Protein 6X1N (pdb70)

InterPro domains:
  IPR001452 SH3 domain [PF00018] (363-412)
  IPR001478 PDZ domain [PF00595] (5-77)
  IPR001478 PDZ domain [PF00595] (94-178)
  IPR001478 PDZ domain [PF00595] (239-323)
  IPR001478 PDZ domain [PS50106] (2-78)
  IPR001478 PDZ domain [PS50106] (94-182)
  IPR001478 PDZ domain [PS50106] (238-313)
  IPR001478 PDZ 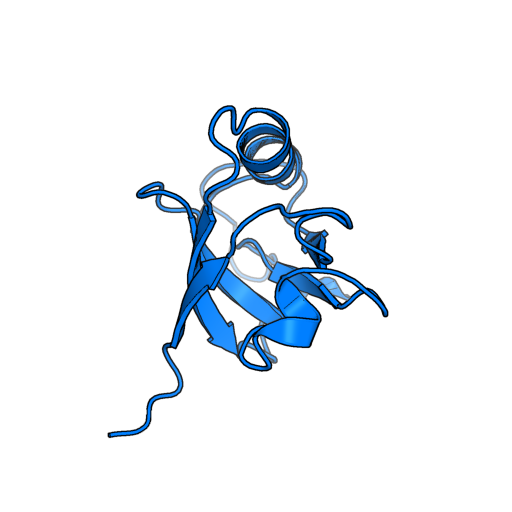domain [SM00228] (10-93)
  IPR001478 PDZ domain [SM00228] (103-182)
  IPR001478 PDZ domain [SM00228] (246-330)
  IPR008144 Guanylate kinase-like domain [PS50052] (480-654)
  IPR008145 Guanylate kinase/L-type calcium channel beta subunit [PF00625] (480-654)
  IPR008145 Guanylate kinase/L-type calcium channel beta subunit [SM00072] (479-657)
  IPR020590 Guanylate kinase, conserved site [PS00856] (512-529)
  IPR027417 P-loop containing nucleoside triphosphate hydrolase [G3DSA:3.40.50.300] (474-657)
  IPR027417 P-loop containing nucleoside triphosphate hydrolase [SSF52540] (485-664)
  IPR036028 SH3-like domain superfamily [SSF50044] (359-501)
  IPR036034 PDZ superfamily [G3DSA:2.30.42.10] (1-81)
  IPR036034 PDZ superfamily [G3DSA:2.30.42.10] (82-189)
  IPR036034 PDZ superfamily [G3DSA:2.30.42.10] (213-329)

Nearest PDB structures (foldseek):
  6x1n-assembly1_A  TM=1.010E+00  e=3.467E-21  Monosiga brevicollis
  6qji-assembly5_E  TM=8.941E-01  e=5.335E-08  Homo sapiens
  5hff-assembly1_A  TM=8.977E-01  e=2.654E-07  Rattus norvegicus
  8bpm-assembly1_A  TM=8.684E-01  e=2.357E-07  Trichoplax sp. H2
  1ihj-assembly1_A  TM=8.143E-01  e=3.791E-07  Drosophila melanogaster

Sequence (105 aa):
KMSDLRTVTLYYKGKAGFGFSLLGPAKAGPAEEGEPVGIFISRILPEGAAIESGQVFEGDQILSMNGQDLALASYRQAANLVKHITDGVMTLNLTANPGMYDDLYKQ

Organism: Monosiga brevicollis (NCBI:txid81824)

Secondary structure (DSSP, 8-state):
---SSEEEEEE-TTT---EEEE--SS-S---TTS--SEEEEEE-SSSHHHHHS---TTEEEEEETTEE-TT--HHHHHHHHHT-SSSEEEEEEEE-HHHHHHTT-

Foldseek 3Di:
DDDLKDKDKFFLPDPGAFWDKAAAADFDDDDPLAFGAMFTQGGHPDGRQVVVVPHDGQKGFCDKPPHGGRRPHRVRVVVVRVPDDRRMIITTIGHDNVSVVSVVD

Structure (mmCIF, N/CA/C/O backbone):
data_6X1N
#
_entry.id   6X1N
#
_cell.length_a   76.384
_cell.length_b   44.749
_cell.length_c   28.613
_cell.angle_alpha   90.000
_cell.angle_beta   97.950
_cell.angle_gamma   90.000
#
_symmetry.space_group_name_H-M   'C 1 2 1'
#
loop_
_entity.id
_entity.type
_entity.pdbx_description
1 polymer 'mbDLG-3 protein'
2 non-polymer GLYCEROL
3 water water
#
loop_
_atom_site.group_PDB
_atom_site.id
_atom_site.type_symbol
_atom_site.label_atom_id
_atom_site.label_alt_id
_atom_site.label_comp_id
_atom_site.label_asym_id
_atom_site.label_entity_id
_atom_site.label_seq_id
_atom_site.pdbx_PDB_ins_code
_atom_site.Cartn_x
_atom_site.Cartn_y
_atom_site.Cartn_z
_atom_site.occupancy
_atom_site.B_iso_or_equiv
_atom_site.auth_seq_id
_atom_site.auth_comp_id
_atom_site.auth_asym_id
_atom_site.auth_atom_id
_atom_site.pdbx_PDB_model_num
ATOM 1 N N . LYS A 1 1 ? 28.829 1.575 -8.239 1.00 25.97 232 LYS A N 1
ATOM 2 C CA . LYS A 1 1 ? 29.498 2.747 -8.797 1.00 31.34 232 LYS A CA 1
ATOM 3 C C . LYS A 1 1 ? 28.614 3.992 -8.751 1.00 27.47 232 LYS A C 1
ATOM 4 O O . LYS A 1 1 ? 29.124 5.108 -8.664 1.00 30.87 232 LYS A O 1
ATOM 10 N N . MET A 1 2 ? 27.291 3.819 -8.782 1.00 14.81 233 MET A N 1
ATOM 11 C CA . MET A 1 2 ? 26.403 4.948 -8.537 1.00 9.76 233 MET A CA 1
ATOM 12 C C . MET A 1 2 ? 25.389 4.600 -7.458 1.00 9.99 233 MET A C 1
ATOM 13 O O . MET A 1 2 ? 24.983 3.445 -7.309 1.00 8.72 233 MET A O 1
ATOM 18 N N . SER A 1 3 ? 25.004 5.616 -6.688 1.00 9.91 234 SER A N 1
ATOM 19 C CA . SER A 1 3 ? 24.145 5.407 -5.532 1.00 8.74 234 SER A CA 1
ATOM 20 C C . SER A 1 3 ? 23.262 6.625 -5.330 1.00 8.59 234 SER A C 1
ATOM 21 O O . SER A 1 3 ? 23.666 7.758 -5.612 1.00 10.13 234 SER A O 1
ATOM 24 N N . ASP A 1 4 ? 22.049 6.381 -4.839 1.00 8.03 235 ASP A N 1
ATOM 25 C CA . ASP A 1 4 ? 21.204 7.469 -4.364 1.00 7.93 235 ASP A CA 1
ATOM 26 C C . ASP A 1 4 ? 21.889 8.243 -3.248 1.00 8.39 235 ASP A C 1
ATOM 27 O O . ASP A 1 4 ? 21.625 9.438 -3.063 1.00 9.80 235 ASP A O 1
ATOM 32 N N . LEU A 1 5 ? 22.730 7.576 -2.468 1.00 7.88 236 LEU A N 1
ATOM 33 C CA . LEU A 1 5 ? 23.410 8.195 -1.341 1.00 8.84 236 LEU A CA 1
ATOM 34 C C . LEU A 1 5 ? 24.692 8.838 -1.849 1.00 9.81 236 LEU A C 1
ATOM 35 O O . LEU A 1 5 ? 25.575 8.142 -2.367 1.00 11.48 236 LEU A O 1
ATOM 40 N N . ARG A 1 6 ? 24.777 10.163 -1.738 1.00 9.94 237 ARG A N 1
ATOM 41 C CA . ARG A 1 6 ? 25.907 10.932 -2.241 1.00 9.86 237 ARG A CA 1
ATOM 42 C C . ARG A 1 6 ? 26.694 11.506 -1.072 1.00 10.86 237 ARG A C 1
ATOM 43 O O . ARG A 1 6 ? 26.110 12.053 -0.127 1.00 11.34 237 ARG A O 1
ATOM 51 N N . THR A 1 7 ? 28.011 11.379 -1.129 1.00 10.79 238 THR A N 1
ATOM 52 C CA . THR A 1 7 ? 28.905 11.985 -0.152 1.00 12.75 238 THR A CA 1
ATOM 53 C C . THR A 1 7 ? 29.671 13.061 -0.903 1.00 10.94 238 THR A C 1
ATOM 54 O O . THR A 1 7 ? 30.412 12.761 -1.844 1.00 13.04 238 THR A O 1
ATOM 58 N N . VAL A 1 8 ? 29.461 14.311 -0.517 1.00 9.45 239 VAL A N 1
ATOM 59 C CA . VAL A 1 8 ? 29.943 15.463 -1.265 1.00 12.05 239 VAL A CA 1
ATOM 60 C C . VAL A 1 8 ? 30.722 16.351 -0.312 1.00 11.60 239 VAL A C 1
ATOM 61 O O . VAL A 1 8 ? 30.264 16.619 0.803 1.00 12.93 239 VAL A O 1
ATOM 65 N N . THR A 1 9 ? 31.891 16.808 -0.737 1.00 10.15 240 THR A N 1
ATOM 66 C CA . THR A 1 9 ? 32.627 17.827 -0.005 1.00 10.36 240 THR A CA 1
ATOM 67 C C . THR A 1 9 ? 32.552 19.119 -0.797 1.00 10.47 240 THR A C 1
ATOM 68 O O . THR A 1 9 ? 32.927 19.154 -1.973 1.00 11.61 240 THR A O 1
ATOM 72 N N . LEU A 1 10 ? 32.034 20.162 -0.173 1.00 8.85 241 LEU A N 1
ATOM 73 C CA . LEU A 1 10 ? 31.961 21.478 -0.777 1.00 9.98 241 LEU A CA 1
ATOM 74 C C . LEU A 1 10 ? 32.957 22.395 -0.095 1.00 9.57 241 LEU A C 1
ATOM 75 O O . LEU A 1 10 ? 33.160 22.312 1.121 1.00 11.32 241 LEU A O 1
ATOM 80 N N A TYR A 1 11 ? 33.578 23.265 -0.881 0.47 10.45 242 TYR A N 1
ATOM 81 N N B TYR A 1 11 ? 33.557 23.277 -0.877 0.53 10.40 242 TYR A N 1
ATOM 82 C CA A TYR A 1 11 ? 34.463 24.303 -0.373 0.47 10.95 242 TYR A CA 1
ATOM 83 C CA B TYR A 1 11 ? 34.466 24.291 -0.375 0.53 10.95 242 TYR A CA 1
ATOM 84 C C A TYR A 1 11 ? 33.798 25.652 -0.587 0.47 11.24 242 TYR A C 1
ATOM 85 C C B TYR A 1 11 ? 33.827 25.656 -0.598 0.53 11.25 242 TYR A C 1
ATOM 86 O O A TYR A 1 11 ? 33.252 25.916 -1.663 0.47 11.99 242 TYR A O 1
ATOM 87 O O B TYR A 1 11 ? 33.317 25.933 -1.688 0.53 12.00 242 TYR A O 1
ATOM 104 N N . LYS A 1 12 ? 33.848 26.501 0.437 1.00 11.90 243 LYS A N 1
ATOM 105 C CA . LYS A 1 12 ? 33.091 27.749 0.401 1.00 13.04 243 LYS A CA 1
ATOM 106 C C . LYS A 1 12 ? 33.498 28.623 -0.779 1.00 13.95 243 LYS A C 1
ATOM 107 O O . LYS A 1 12 ? 32.647 29.248 -1.421 1.00 15.04 243 LYS A O 1
ATOM 113 N N . GLY A 1 13 ? 34.787 28.657 -1.098 1.00 13.91 244 GLY A N 1
ATOM 114 C CA . GLY A 1 13 ? 35.219 29.349 -2.285 1.00 15.71 244 GLY A CA 1
ATOM 115 C C . GLY A 1 13 ? 34.922 30.845 -2.265 1.00 14.59 244 GLY A C 1
ATOM 116 O O . GLY A 1 13 ? 34.734 31.470 -1.218 1.00 18.50 244 GLY A O 1
ATOM 117 N N . LYS A 1 14 ? 34.879 31.406 -3.477 1.00 15.80 245 LYS A N 1
ATOM 118 C CA . LYS A 1 14 ? 34.663 32.837 -3.676 1.00 19.61 245 LYS A CA 1
ATOM 119 C C . LYS A 1 14 ? 33.197 33.229 -3.573 1.00 18.04 245 LYS A C 1
ATOM 120 O O . LYS A 1 14 ? 32.894 34.352 -3.150 1.00 19.20 245 LYS A O 1
ATOM 126 N N . ALA A 1 15 ? 32.284 32.348 -3.978 1.00 16.32 246 ALA A N 1
ATOM 127 C CA . ALA A 1 15 ? 30.865 32.667 -4.042 1.00 18.84 246 ALA A CA 1
ATOM 128 C C . ALA A 1 15 ? 30.042 32.001 -2.951 1.00 13.97 246 ALA A C 1
ATOM 129 O O . ALA A 1 15 ? 28.817 32.162 -2.933 1.00 15.16 246 ALA A O 1
ATOM 131 N N . GLY A 1 16 ? 30.663 31.268 -2.043 1.00 12.26 247 GLY A N 1
ATOM 132 C CA . GLY A 1 16 ? 29.917 30.607 -0.997 1.00 11.60 247 GLY A CA 1
ATOM 133 C C . GLY A 1 16 ? 29.497 29.195 -1.359 1.00 9.75 247 GLY A C 1
ATOM 134 O O . GLY A 1 16 ? 29.709 28.694 -2.469 1.00 10.07 247 GLY A O 1
ATOM 135 N N . PHE A 1 17 ? 28.862 28.546 -0.386 1.00 9.59 248 PHE A N 1
ATOM 136 C CA . PHE A 1 17 ? 28.439 27.159 -0.549 1.00 9.56 248 PHE A CA 1
ATOM 137 C C . PHE A 1 17 ? 27.312 27.003 -1.565 1.00 9.66 248 PHE A C 1
ATOM 138 O O . PHE A 1 17 ? 27.153 25.919 -2.132 1.00 9.23 248 PHE A O 1
ATOM 146 N N . GLY A 1 18 ? 26.505 28.037 -1.778 1.00 9.49 249 GLY A N 1
ATOM 147 C CA . GLY A 1 18 ? 25.581 28.047 -2.898 1.00 10.37 249 GLY A CA 1
ATOM 148 C C . GLY A 1 18 ? 24.311 27.237 -2.751 1.00 8.66 249 GLY A C 1
ATOM 149 O O . GLY A 1 18 ? 23.790 26.734 -3.749 1.00 7.97 249 GLY A O 1
ATOM 150 N N . PHE A 1 19 ? 23.783 27.090 -1.540 1.00 8.04 250 PHE A N 1
ATOM 151 C CA . PHE A 1 19 ? 22.513 26.393 -1.394 1.00 8.50 250 PHE A CA 1
ATOM 152 C C . PHE A 1 19 ? 21.780 26.908 -0.174 1.00 7.97 250 PHE A C 1
ATOM 153 O O . PHE A 1 19 ? 22.381 27.452 0.755 1.00 10.68 250 PHE A O 1
ATOM 161 N N . SER A 1 20 ? 20.467 26.730 -0.197 1.00 7.17 251 SER A N 1
ATOM 162 C CA . SER A 1 20 ? 19.600 27.019 0.932 1.00 7.33 251 SER A CA 1
ATOM 163 C C . SER A 1 20 ? 19.121 25.708 1.531 1.00 6.52 251 SER A C 1
ATOM 164 O O . SER A 1 20 ? 18.922 24.725 0.809 1.00 7.49 251 SER A O 1
ATOM 167 N N . LEU A 1 21 ? 18.912 25.687 2.843 1.00 6.74 252 LEU A N 1
ATOM 168 C CA . LEU A 1 21 ? 18.344 24.509 3.487 1.00 7.17 252 LEU A CA 1
ATOM 169 C C . LEU A 1 21 ? 17.085 24.860 4.271 1.00 6.73 252 LEU A C 1
ATOM 170 O O . LEU A 1 21 ? 16.803 26.027 4.564 1.00 7.13 252 LEU A O 1
ATOM 175 N N . LEU A 1 22 ? 16.335 23.821 4.620 1.00 6.60 253 LEU A N 1
ATOM 176 C CA . LEU A 1 22 ? 15.149 23.967 5.445 1.00 8.12 253 LEU A CA 1
ATOM 177 C C . LEU A 1 22 ? 15.141 22.869 6.493 1.00 7.83 253 LEU A C 1
ATOM 178 O O . LEU A 1 22 ? 15.853 21.863 6.393 1.00 7.98 2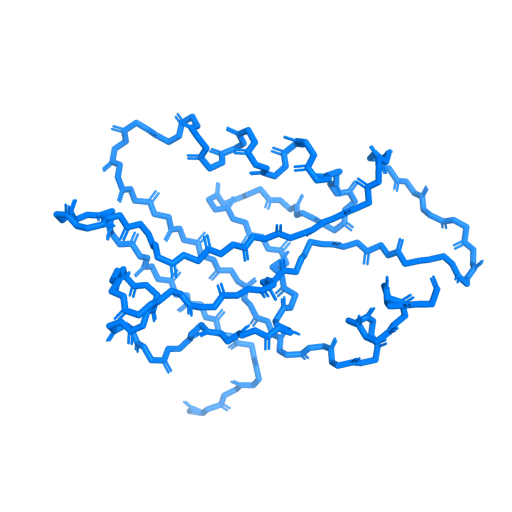53 LEU A O 1
ATOM 183 N N . GLY A 1 23 ? 14.322 23.070 7.508 1.00 7.27 254 GLY A N 1
ATOM 184 C CA . GLY A 1 23 ? 14.169 22.082 8.539 1.00 8.31 254 GLY A CA 1
ATOM 185 C C . GLY A 1 23 ? 12.987 22.431 9.410 1.00 8.82 254 GLY A C 1
ATOM 186 O O . GLY A 1 23 ? 12.283 23.414 9.170 1.00 9.08 254 GLY A O 1
ATOM 187 N N . PRO A 1 24 ? 12.741 21.625 10.438 1.00 8.97 255 PRO A N 1
ATOM 188 C CA . PRO A 1 24 ? 11.592 21.867 11.313 1.00 10.36 255 PRO A CA 1
ATOM 189 C C . PRO A 1 24 ? 11.887 22.971 12.317 1.00 8.61 255 PRO A C 1
ATOM 190 O O . PRO A 1 24 ? 13.035 23.322 12.583 1.00 8.89 255 PRO A O 1
ATOM 194 N N . ALA A 1 25 ? 10.814 23.529 12.872 1.00 10.92 256 ALA A N 1
ATOM 195 C CA . ALA A 1 25 ? 10.970 24.573 13.877 1.00 11.05 256 ALA A CA 1
ATOM 196 C C . ALA A 1 25 ? 11.716 24.065 15.108 1.00 11.81 256 ALA A C 1
ATOM 197 O O . ALA A 1 25 ? 12.567 24.774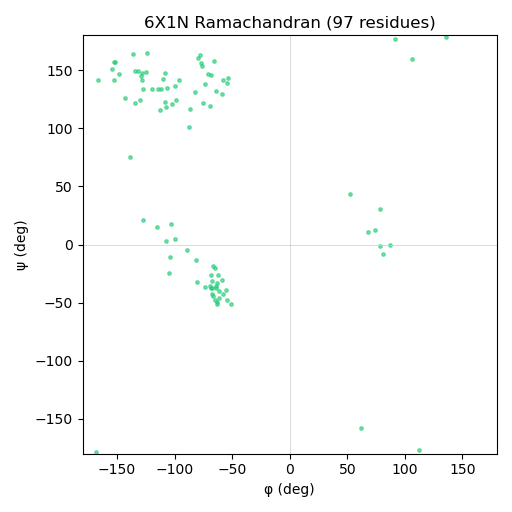 15.662 1.00 14.86 256 ALA A O 1
ATOM 199 N N . LYS A 1 26 ? 11.435 22.839 15.534 1.00 9.21 257 LYS A N 1
ATOM 200 C CA . LYS A 1 26 ? 11.913 22.306 16.805 1.00 10.34 257 LYS A CA 1
ATOM 201 C C . LYS A 1 26 ? 12.762 21.070 16.541 1.00 9.78 257 LYS A C 1
ATOM 202 O O . LYS A 1 26 ? 12.368 20.202 15.755 1.00 13.11 257 LYS A O 1
ATOM 208 N N . ALA A 1 27 ? 13.920 20.994 17.190 1.00 7.64 258 ALA A N 1
ATOM 209 C CA . ALA A 1 27 ? 14.784 19.827 17.115 1.00 7.97 258 ALA A CA 1
ATOM 210 C C . ALA A 1 27 ? 14.235 18.704 17.980 1.00 8.07 258 ALA A C 1
ATOM 211 O O . ALA A 1 27 ? 13.553 18.941 18.985 1.00 8.28 258 ALA A O 1
ATOM 213 N N . GLY A 1 28 ? 14.568 17.471 17.608 1.00 8.24 259 GLY A N 1
ATOM 214 C CA . GLY A 1 28 ? 14.227 16.324 18.414 1.00 8.14 259 GLY A CA 1
ATOM 215 C C . GLY A 1 28 ? 13.202 15.429 17.750 1.00 8.96 259 GLY A C 1
ATOM 216 O O . GLY A 1 28 ? 12.798 15.652 16.600 1.00 9.52 259 GLY A O 1
ATOM 217 N N . PRO A 1 29 ? 12.787 14.377 18.461 1.00 8.93 260 PRO A N 1
ATOM 218 C CA . PRO A 1 29 ? 11.824 13.419 17.906 1.00 9.05 260 PRO A CA 1
ATOM 219 C C . PRO A 1 29 ? 10.560 14.091 17.390 1.00 12.36 260 PRO A C 1
ATOM 220 O O . PRO A 1 29 ? 10.065 15.076 17.951 1.00 11.83 260 PRO A O 1
ATOM 224 N N . ALA A 1 30 ? 10.047 13.542 16.291 1.00 13.99 261 ALA A N 1
ATOM 225 C CA . ALA A 1 30 ? 8.866 14.050 15.612 1.00 15.14 261 ALA A CA 1
ATOM 226 C C . ALA A 1 30 ? 7.703 13.086 15.800 1.00 12.88 261 ALA A C 1
ATOM 227 O O . ALA A 1 30 ? 7.878 11.861 15.764 1.00 15.28 261 ALA A O 1
ATOM 229 N N . GLU A 1 31 ? 6.512 13.650 15.964 1.00 17.17 262 GLU A N 1
ATOM 230 C CA . GLU A 1 31 ? 5.296 12.856 15.966 1.00 17.39 262 GLU A CA 1
ATOM 231 C C . GLU A 1 31 ? 5.079 12.234 14.592 1.00 22.59 262 GLU A C 1
ATOM 232 O O . GLU A 1 31 ? 5.589 12.713 13.576 1.00 18.41 262 GLU A O 1
ATOM 238 N N . GLU A 1 32 ? 4.304 11.153 14.566 1.00 19.88 263 GLU A N 1
ATOM 239 C CA . GLU A 1 32 ? 3.929 10.549 13.298 1.00 23.30 263 GLU A CA 1
ATOM 240 C C . GLU A 1 32 ? 3.202 11.573 12.435 1.00 18.85 263 GLU A C 1
ATOM 241 O O . GLU A 1 32 ? 2.417 12.386 12.929 1.00 22.40 263 GLU A O 1
ATOM 247 N N . GLY A 1 33 ? 3.482 11.539 11.134 1.00 24.68 264 GLY A N 1
ATOM 248 C CA . GLY A 1 33 ? 2.851 12.442 10.193 1.00 25.15 264 GLY A CA 1
ATOM 249 C C . GLY A 1 33 ? 3.453 13.828 10.121 1.00 24.98 264 GLY A C 1
ATOM 250 O O . GLY A 1 33 ? 3.067 14.606 9.240 1.00 23.43 264 GLY A O 1
ATOM 251 N N . GLU A 1 34 ? 4.388 14.171 11.016 1.00 18.93 265 GLU A N 1
ATOM 252 C CA . GLU A 1 34 ? 4.993 15.495 10.957 1.00 14.95 265 GLU A CA 1
ATOM 253 C C . GLU A 1 34 ? 6.310 15.439 10.188 1.00 15.39 265 GLU A C 1
ATOM 254 O O . GLU A 1 34 ? 7.068 14.475 10.323 1.00 17.66 265 GLU A O 1
ATOM 260 N N . PRO A 1 35 ? 6.618 16.452 9.384 1.00 13.01 266 PRO A N 1
ATOM 261 C CA . PRO A 1 35 ? 7.887 16.439 8.653 1.00 12.71 266 PRO A CA 1
ATOM 262 C C . PRO A 1 35 ? 9.060 16.603 9.603 1.00 11.67 266 PRO A C 1
ATOM 263 O O . PRO A 1 35 ? 8.986 17.291 10.624 1.00 13.43 266 PRO A O 1
ATOM 267 N N . VAL A 1 36 ? 10.155 15.938 9.258 1.00 10.63 267 VAL A N 1
ATOM 268 C CA . VAL A 1 36 ? 11.350 15.943 10.087 1.00 10.87 267 VAL A CA 1
ATOM 269 C C . VAL A 1 36 ? 12.533 15.679 9.169 1.00 8.35 267 VAL A C 1
ATOM 270 O O . VAL A 1 36 ? 12.402 15.027 8.128 1.00 9.06 267 VAL A O 1
ATOM 274 N N . GLY A 1 37 ? 13.686 16.203 9.552 1.00 8.36 268 GLY A N 1
ATOM 275 C CA . GLY A 1 37 ? 14.884 16.118 8.741 1.00 9.33 268 GLY A CA 1
ATOM 276 C C . GLY A 1 37 ? 15.227 17.453 8.100 1.00 7.13 268 GLY A C 1
ATOM 277 O O . GLY A 1 37 ? 14.399 18.358 7.973 1.00 8.85 268 GLY A O 1
ATOM 278 N N . ILE A 1 38 ? 16.485 17.575 7.715 1.00 5.98 269 ILE A N 1
ATOM 279 C CA . ILE A 1 38 ? 17.011 18.775 7.072 1.00 6.53 269 ILE A CA 1
ATOM 280 C C . ILE A 1 38 ? 17.070 18.523 5.576 1.00 6.47 269 ILE A C 1
ATOM 281 O O . ILE A 1 38 ? 17.497 17.446 5.141 1.00 6.83 269 ILE A O 1
ATOM 286 N N . PHE A 1 39 ? 16.653 19.510 4.780 1.00 6.83 270 PHE A N 1
ATOM 287 C CA . PHE A 1 39 ? 16.561 19.370 3.331 1.00 6.14 270 PHE A CA 1
ATOM 288 C C . PHE A 1 39 ? 17.209 20.536 2.607 1.00 6.66 270 PHE A C 1
ATOM 289 O O . PHE A 1 39 ? 17.219 21.662 3.105 1.00 8.26 270 PHE A O 1
ATOM 297 N N . ILE A 1 40 ? 17.740 20.259 1.421 1.00 6.98 271 ILE A N 1
ATOM 298 C CA . ILE A 1 40 ? 18.167 21.318 0.514 1.00 6.91 271 ILE A CA 1
ATOM 299 C C . ILE A 1 40 ? 16.919 21.922 -0.108 1.00 7.56 271 ILE A C 1
ATOM 300 O O . ILE A 1 40 ? 16.132 21.212 -0.747 1.00 8.51 271 ILE A O 1
ATOM 305 N N . SER A 1 41 ? 16.726 23.225 0.081 1.00 7.57 272 SER A N 1
ATOM 306 C CA . SER A 1 41 ? 15.562 23.915 -0.458 1.00 9.15 272 SER A CA 1
ATOM 307 C C . SER A 1 41 ? 15.853 24.763 -1.692 1.00 8.81 272 SER A C 1
ATOM 308 O O . SER A 1 41 ? 14.901 25.224 -2.326 1.00 11.09 272 SER A O 1
ATOM 311 N N . ARG A 1 42 ? 17.118 24.983 -2.052 1.00 7.22 273 ARG A N 1
ATOM 312 C CA . ARG A 1 42 ? 17.398 25.724 -3.277 1.00 6.59 273 ARG A CA 1
ATOM 313 C C . ARG A 1 42 ? 18.865 25.551 -3.613 1.00 6.53 273 ARG A C 1
ATOM 314 O O . ARG A 1 42 ? 19.713 25.568 -2.722 1.00 7.54 273 ARG A O 1
ATOM 322 N N . ILE A 1 43 ? 19.158 25.412 -4.903 1.00 6.62 274 ILE A N 1
ATOM 323 C CA . ILE A 1 43 ? 20.526 25.483 -5.410 1.00 6.04 274 ILE A CA 1
ATOM 324 C C . ILE A 1 43 ? 20.708 26.858 -6.034 1.00 7.76 274 ILE A C 1
ATOM 325 O O . ILE A 1 43 ? 19.989 27.214 -6.976 1.00 7.59 274 ILE A O 1
ATOM 330 N N . LEU A 1 44 ? 21.671 27.618 -5.533 1.00 6.52 275 LEU A N 1
ATOM 331 C CA . LEU A 1 44 ? 21.850 28.974 -6.036 1.00 6.94 275 LEU A CA 1
ATOM 332 C C . LEU A 1 44 ? 22.560 28.958 -7.388 1.00 8.54 275 LEU A C 1
ATOM 333 O O . LEU A 1 44 ? 23.300 28.018 -7.695 1.00 8.24 275 LEU A O 1
ATOM 338 N N . PRO A 1 45 ? 22.378 30.009 -8.201 1.00 6.72 276 PRO A N 1
ATOM 339 C CA . PRO A 1 45 ? 22.974 30.004 -9.549 1.00 7.53 276 PRO A CA 1
ATOM 340 C C . PRO A 1 45 ? 24.492 30.047 -9.559 1.00 6.86 276 PRO A C 1
ATOM 341 O O . PRO A 1 45 ? 25.091 29.702 -10.577 1.00 8.70 276 PRO A O 1
ATOM 345 N N . GLU A 1 46 ? 25.131 30.450 -8.471 1.00 7.13 277 GLU A N 1
ATOM 346 C CA . GLU A 1 46 ? 26.577 30.374 -8.344 1.00 8.39 277 GLU A CA 1
ATOM 347 C C . GLU A 1 46 ? 26.890 29.799 -6.980 1.00 8.27 277 GLU A C 1
ATOM 348 O O . GLU A 1 46 ? 26.149 30.018 -6.016 1.00 8.53 277 GLU A O 1
ATOM 354 N N . GLY A 1 47 ? 28.005 29.090 -6.895 1.00 7.58 278 GLY A N 1
ATOM 355 C CA . GLY A 1 47 ? 28.439 28.582 -5.610 1.00 9.06 278 GLY A CA 1
ATOM 356 C C . GLY A 1 47 ? 28.899 27.145 -5.675 1.00 7.21 278 GLY A C 1
ATOM 357 O O . GLY A 1 47 ? 28.837 26.503 -6.727 1.00 8.53 278 GLY A O 1
ATOM 358 N N . ALA A 1 48 ? 29.345 26.616 -4.540 1.00 7.48 279 ALA A N 1
ATOM 359 C CA . ALA A 1 48 ? 29.949 25.290 -4.546 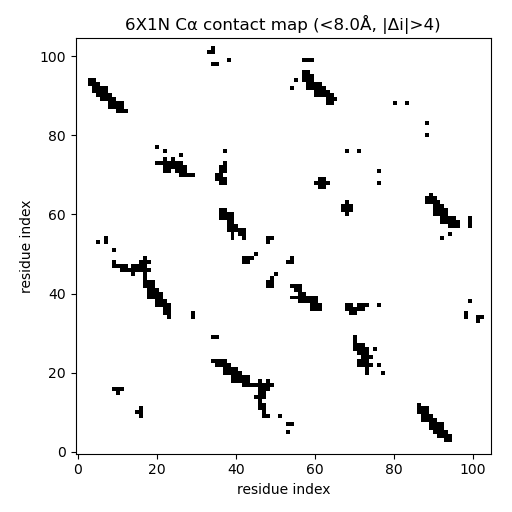1.00 8.25 279 ALA A CA 1
ATOM 360 C C . ALA A 1 48 ? 28.948 24.219 -4.955 1.00 7.85 279 ALA A C 1
ATOM 361 O O . ALA A 1 48 ? 29.301 23.273 -5.669 1.00 7.53 279 ALA A O 1
ATOM 363 N N . ALA A 1 49 ? 27.695 24.353 -4.525 1.00 6.91 280 ALA A N 1
ATOM 364 C CA . ALA A 1 49 ? 26.721 23.293 -4.768 1.00 7.59 280 ALA A CA 1
ATOM 365 C C . ALA A 1 49 ? 26.454 23.113 -6.256 1.00 7.84 280 ALA A C 1
ATOM 366 O O . ALA A 1 49 ? 26.479 21.989 -6.765 1.00 7.60 280 ALA A O 1
ATOM 368 N N . ILE A 1 50 ? 26.220 24.205 -6.986 1.00 7.97 281 ILE A N 1
ATOM 369 C CA . ILE A 1 50 ? 25.962 24.065 -8.420 1.00 8.17 281 ILE A CA 1
ATOM 370 C C . ILE A 1 50 ? 27.209 23.579 -9.146 1.00 8.62 281 ILE A C 1
ATOM 371 O O . ILE A 1 50 ? 27.122 22.767 -10.080 1.00 10.55 281 ILE A O 1
ATOM 376 N N . GLU A 1 51 ? 28.389 24.042 -8.724 1.00 8.00 282 GLU A N 1
ATOM 377 C CA . GLU A 1 51 ? 29.623 23.601 -9.365 1.00 10.67 282 GLU A CA 1
ATOM 378 C C . GLU A 1 51 ? 29.843 22.104 -9.188 1.00 8.92 282 GLU A C 1
ATOM 379 O O . GLU A 1 51 ? 30.380 21.444 -10.089 1.00 10.20 282 GLU A O 1
ATOM 385 N N . SER A 1 52 ? 29.410 21.550 -8.055 1.00 7.96 283 SER A N 1
ATOM 386 C CA . SER A 1 52 ? 29.584 20.126 -7.795 1.00 9.51 283 SER A CA 1
ATOM 387 C C . SER A 1 52 ? 28.701 19.284 -8.704 1.00 9.93 283 SER A C 1
ATOM 388 O O . SER A 1 52 ? 29.094 18.180 -9.096 1.00 9.75 283 SER A O 1
ATOM 391 N N . GLY A 1 53 ? 27.495 19.763 -9.014 1.00 7.96 284 GLY A N 1
ATOM 392 C CA . GLY A 1 53 ? 26.539 18.976 -9.768 1.00 9.43 284 GLY A CA 1
ATOM 393 C C . GLY A 1 53 ? 25.992 17.781 -9.026 1.00 8.59 284 GLY A C 1
ATOM 394 O O . GLY A 1 53 ? 25.317 16.946 -9.632 1.00 10.28 284 GLY A O 1
ATOM 395 N N . GLN A 1 54 ? 26.250 17.677 -7.725 1.00 7.88 285 GLN A N 1
ATOM 396 C CA . GLN A 1 54 ? 25.855 16.504 -6.955 1.00 9.11 285 GLN A CA 1
ATOM 397 C C . GLN A 1 54 ? 25.067 16.877 -5.709 1.00 8.65 285 GLN A C 1
ATOM 398 O O . GLN A 1 54 ? 24.985 16.082 -4.769 1.00 8.61 285 GLN A O 1
ATOM 404 N N . VAL A 1 55 ? 24.486 18.069 -5.690 1.00 8.61 286 VAL A N 1
ATOM 405 C CA . VAL A 1 55 ? 23.661 18.562 -4.596 1.00 7.84 286 VAL A CA 1
ATOM 406 C C . VAL A 1 55 ? 22.378 19.084 -5.220 1.00 6.47 286 VAL A C 1
ATOM 407 O O . VAL A 1 55 ? 22.437 19.938 -6.113 1.00 7.06 286 VAL A O 1
ATOM 411 N N . PHE A 1 56 ? 21.227 18.579 -4.777 1.00 6.10 287 PHE A N 1
ATOM 412 C CA . PHE A 1 56 ? 19.974 18.878 -5.444 1.00 7.35 287 PHE A CA 1
ATOM 413 C C . PHE A 1 56 ? 18.928 19.361 -4.454 1.00 7.68 287 PHE A C 1
ATOM 414 O O . PHE A 1 56 ? 18.824 18.857 -3.332 1.00 7.98 287 PHE A O 1
ATOM 422 N N . GLU A 1 57 ? 18.093 20.292 -4.902 1.00 7.78 288 GLU A N 1
ATOM 423 C CA . GLU A 1 57 ? 16.898 20.612 -4.141 1.00 8.19 288 GLU A CA 1
ATOM 424 C C . GLU A 1 57 ? 16.090 19.341 -3.898 1.00 7.52 288 GLU A C 1
ATOM 425 O O . GLU A 1 57 ? 15.993 18.472 -4.770 1.00 7.45 288 GLU A O 1
ATOM 431 N N . GLY A 1 58 ? 15.552 19.208 -2.690 1.00 7.91 289 GLY A N 1
ATOM 432 C CA . GLY A 1 58 ? 14.830 18.013 -2.309 1.00 8.35 289 GLY A CA 1
ATOM 433 C C . GLY A 1 58 ? 15.685 16.906 -1.742 1.00 7.26 289 GLY A C 1
ATOM 434 O O . GLY A 1 58 ? 15.143 15.852 -1.373 1.00 8.36 289 GLY A O 1
ATOM 435 N N . ASP A 1 59 ? 16.993 17.101 -1.652 1.00 6.42 290 ASP A N 1
ATOM 436 C CA . ASP A 1 59 ? 17.848 16.150 -0.952 1.00 7.64 290 ASP A CA 1
ATOM 437 C C . ASP A 1 59 ? 17.641 16.287 0.549 1.00 6.59 290 ASP A C 1
ATOM 438 O O . ASP A 1 59 ? 17.574 17.402 1.084 1.00 7.44 290 ASP A O 1
ATOM 443 N N . GLN A 1 60 ? 17.583 15.154 1.242 1.00 6.59 291 GLN A N 1
ATOM 444 C CA . GLN A 1 60 ? 17.741 15.176 2.686 1.00 5.69 291 GLN A CA 1
ATOM 445 C C . GLN A 1 60 ? 19.224 15.217 3.010 1.00 6.01 291 GLN A C 1
ATOM 446 O O . GLN A 1 60 ? 20.013 14.446 2.444 1.00 7.30 291 GLN A O 1
ATOM 452 N N . ILE A 1 61 ? 19.607 16.142 3.892 1.00 6.08 292 ILE A N 1
ATOM 453 C CA . ILE A 1 61 ? 20.962 16.186 4.425 1.00 6.78 292 ILE A CA 1
ATOM 454 C C . ILE A 1 61 ? 20.966 15.269 5.642 1.00 7.15 292 ILE A C 1
ATOM 455 O O . ILE A 1 61 ? 20.518 15.651 6.723 1.00 7.40 292 ILE A O 1
ATOM 460 N N . LEU A 1 62 ? 21.483 14.054 5.472 1.00 7.29 293 LEU A N 1
ATOM 461 C CA . LEU A 1 62 ? 21.502 13.100 6.578 1.00 7.78 293 LEU A CA 1
ATOM 462 C C . LEU A 1 62 ? 22.555 13.478 7.610 1.00 8.42 293 LEU A C 1
ATOM 463 O O . LEU A 1 62 ? 22.349 13.302 8.820 1.00 8.30 293 LEU A O 1
ATOM 468 N N . SER A 1 63 ? 23.692 14.001 7.159 1.00 8.54 294 SER A N 1
ATOM 469 C CA . SER A 1 63 ? 24.721 14.458 8.077 1.00 8.48 294 SER A CA 1
ATOM 470 C C . SER A 1 63 ? 25.516 15.563 7.406 1.00 7.58 294 SER A C 1
ATOM 471 O O . SER A 1 63 ? 25.559 15.666 6.175 1.00 8.80 294 SER A O 1
ATOM 474 N N . MET A 1 64 ? 26.142 16.393 8.235 1.00 9.12 295 MET A N 1
ATOM 475 C CA . MET A 1 64 ? 26.995 17.469 7.763 1.00 10.49 295 MET A CA 1
ATOM 476 C C . MET A 1 64 ? 28.159 17.596 8.727 1.00 10.76 295 MET A C 1
ATOM 477 O O . MET A 1 64 ? 27.951 17.732 9.935 1.00 9.93 295 MET A O 1
ATOM 482 N N . ASN A 1 65 ? 29.378 17.540 8.198 1.00 11.06 296 ASN A N 1
ATOM 483 C CA . ASN A 1 65 ? 30.581 17.703 9.012 1.00 12.91 296 ASN A CA 1
ATOM 484 C C . ASN A 1 65 ? 30.573 16.766 10.216 1.00 14.43 296 ASN A C 1
ATOM 485 O O . ASN A 1 65 ? 30.896 17.154 11.338 1.00 16.20 296 ASN A O 1
ATOM 490 N N . GLY A 1 66 ? 30.183 15.517 9.974 1.00 15.10 297 GLY A N 1
ATOM 491 C CA . GLY A 1 66 ? 30.161 14.507 11.011 1.00 17.26 297 GLY A CA 1
ATOM 492 C C . GLY A 1 66 ? 28.984 14.561 11.962 1.00 19.44 297 GLY A C 1
ATOM 493 O O . GLY A 1 66 ? 28.902 13.711 12.858 1.00 22.15 297 GLY A O 1
ATOM 494 N N . GLN A 1 67 ? 28.073 15.521 11.805 1.00 13.52 298 GLN A N 1
ATOM 495 C CA . GLN A 1 67 ? 26.934 15.684 12.703 1.00 13.26 298 GLN A CA 1
ATOM 496 C C . GLN A 1 67 ? 25.700 15.041 12.084 1.00 11.91 298 GLN A C 1
ATOM 497 O O . GLN A 1 67 ? 25.320 15.374 10.958 1.00 10.67 298 GLN A O 1
ATOM 503 N N . ASP A 1 68 ? 25.089 14.115 12.818 1.00 11.21 299 ASP A N 1
ATOM 504 C CA . ASP A 1 68 ? 23.839 13.492 12.407 1.00 9.52 299 ASP A CA 1
ATOM 505 C C . ASP A 1 68 ? 22.726 14.533 12.476 1.00 10.54 299 ASP A C 1
ATOM 506 O O . ASP A 1 68 ? 22.440 15.071 13.550 1.00 10.86 299 ASP A O 1
ATOM 511 N N . LEU A 1 69 ? 22.085 14.814 11.341 1.00 8.30 300 LEU A N 1
ATOM 512 C CA . LEU A 1 69 ? 21.036 15.824 11.278 1.00 7.36 300 LEU A CA 1
ATOM 513 C C . LEU A 1 69 ? 19.625 15.240 11.236 1.00 7.48 300 LEU A C 1
ATOM 514 O O . LEU A 1 69 ? 18.680 15.958 10.897 1.00 7.55 300 LEU A O 1
ATOM 519 N N . ALA A 1 70 ? 19.449 13.966 11.606 1.00 7.28 301 ALA A N 1
ATOM 520 C CA . ALA A 1 70 ? 18.125 13.360 11.493 1.00 7.28 301 ALA A CA 1
ATOM 521 C C . ALA A 1 70 ? 17.069 14.163 12.241 1.00 8.14 301 ALA A C 1
ATOM 522 O O . ALA A 1 70 ? 15.929 14.290 11.773 1.00 8.54 301 ALA A O 1
ATOM 524 N N . LEU A 1 71 ? 17.419 14.690 13.419 1.00 8.29 302 LEU A N 1
ATOM 525 C CA . LEU A 1 71 ? 16.463 15.362 14.290 1.00 8.51 302 LEU A CA 1
ATOM 526 C C . LEU A 1 71 ? 16.776 16.842 14.462 1.00 7.69 302 LEU A C 1
ATOM 527 O O . LEU A 1 71 ? 16.241 17.479 15.372 1.00 8.39 302 LEU A O 1
ATOM 532 N N . ALA A 1 72 ? 17.631 17.403 13.612 1.00 7.63 303 ALA A N 1
ATOM 533 C CA . ALA A 1 72 ? 18.047 18.786 13.782 1.00 6.90 303 ALA A CA 1
ATOM 534 C C . ALA A 1 72 ? 16.902 19.736 13.451 1.00 7.09 303 ALA A C 1
ATOM 535 O O . ALA A 1 72 ? 16.078 19.470 12.579 1.00 7.46 303 ALA A O 1
ATOM 537 N N . SER A 1 73 ? 16.859 20.865 14.155 1.00 6.61 304 SER A N 1
ATOM 538 C CA . SER A 1 73 ? 15.985 21.952 13.731 1.00 6.56 304 SER A CA 1
ATOM 539 C C . SER A 1 73 ? 16.617 22.710 12.562 1.00 6.60 304 SER A C 1
ATOM 540 O O . SER A 1 73 ? 17.825 22.649 12.339 1.00 6.38 304 SER A O 1
ATOM 543 N N . TYR A 1 74 ? 15.787 23.492 11.864 1.00 6.68 305 TYR A N 1
ATOM 544 C CA . TYR A 1 74 ? 16.325 24.454 10.910 1.00 7.12 305 TYR A CA 1
ATOM 545 C C . TYR A 1 74 ? 17.397 25.310 11.560 1.00 7.66 305 TYR A C 1
ATOM 546 O O . TYR A 1 74 ? 18.501 25.448 11.032 1.00 7.37 305 TYR A O 1
ATOM 555 N N . ARG A 1 75 ? 17.084 25.895 12.717 1.00 7.38 306 ARG A N 1
ATOM 556 C CA . ARG A 1 75 ? 18.029 26.809 13.349 1.00 9.45 306 ARG A CA 1
ATOM 557 C C . ARG A 1 75 ? 19.359 26.122 13.616 1.00 8.92 306 ARG A C 1
ATOM 558 O O . ARG A 1 75 ? 20.427 26.710 13.398 1.00 10.51 306 ARG A O 1
ATOM 566 N N . GLN A 1 76 ? 19.314 24.877 14.102 1.00 7.69 307 GLN A N 1
ATOM 567 C CA . GLN A 1 76 ? 20.541 24.139 14.385 1.00 8.82 307 GLN A CA 1
ATOM 568 C C . GLN A 1 76 ? 21.372 23.932 13.123 1.00 7.52 307 GLN A C 1
ATOM 569 O O . GLN A 1 76 ? 22.592 24.140 13.129 1.00 9.26 307 GLN A O 1
ATOM 575 N N . ALA A 1 77 ? 20.728 23.514 12.026 1.00 8.01 308 ALA A N 1
ATOM 576 C CA . ALA A 1 77 ? 21.457 23.276 10.780 1.00 7.92 308 ALA A CA 1
ATOM 577 C C . ALA A 1 77 ? 22.017 24.570 10.202 1.00 8.48 308 ALA A C 1
ATOM 578 O O . ALA A 1 77 ? 23.171 24.611 9.753 1.00 9.24 308 ALA A O 1
ATOM 580 N N . ALA A 1 78 ? 21.217 25.636 10.186 1.00 9.32 309 ALA A N 1
ATOM 581 C CA . ALA A 1 78 ? 21.705 26.894 9.627 1.00 10.04 309 ALA A CA 1
ATOM 582 C C . ALA A 1 78 ? 22.858 27.435 10.453 1.00 11.51 309 ALA A C 1
ATOM 583 O O . ALA A 1 78 ? 23.820 27.996 9.908 1.00 10.77 309 ALA A O 1
ATOM 585 N N . ASN A 1 79 ? 22.791 27.246 11.769 1.00 10.40 310 ASN A N 1
ATOM 586 C CA . ASN A 1 79 ? 23.858 27.686 12.655 1.00 13.86 310 ASN A CA 1
ATOM 587 C C . ASN A 1 79 ? 25.125 26.875 12.418 1.00 14.16 310 ASN A C 1
ATOM 588 O O . ASN A 1 79 ? 26.226 27.435 12.374 1.00 16.24 310 ASN A O 1
ATOM 593 N N . LEU A 1 80 ? 24.983 25.556 12.245 1.00 11.83 311 LEU A N 1
ATOM 594 C CA . LEU A 1 80 ? 26.127 24.709 11.926 1.00 11.94 311 LEU A CA 1
ATOM 595 C C . LEU A 1 80 ? 26.856 25.232 10.690 1.00 12.60 311 LEU A C 1
ATOM 596 O O . LEU A 1 80 ? 28.081 25.407 10.702 1.00 15.08 311 LEU A O 1
ATOM 601 N N . VAL A 1 81 ? 26.106 25.537 9.632 1.00 10.65 312 VAL A N 1
ATOM 602 C CA . VAL A 1 81 ? 26.702 26.060 8.402 1.00 11.57 312 VAL A CA 1
ATOM 603 C C . VAL A 1 81 ? 27.373 27.403 8.651 1.00 14.73 312 VAL A C 1
ATOM 604 O O . VAL A 1 81 ? 28.517 27.631 8.236 1.00 14.62 312 VAL A O 1
ATOM 608 N N . LYS A 1 82 ? 26.651 28.327 9.294 1.00 13.44 313 LYS A N 1
ATOM 609 C CA . LYS A 1 82 ? 27.155 29.684 9.474 1.00 13.06 313 LYS A CA 1
ATOM 610 C C . LYS A 1 82 ? 28.422 29.701 10.315 1.00 15.13 313 LYS A C 1
ATOM 611 O O . LYS A 1 82 ? 29.253 30.604 10.161 1.00 16.77 313 LYS A O 1
ATOM 617 N N . HIS A 1 83 ? 28.604 28.706 11.178 1.00 13.27 314 HIS A N 1
ATOM 618 C CA . HIS A 1 83 ? 29.735 28.645 12.097 1.00 15.10 314 HIS A CA 1
ATOM 619 C C . HIS A 1 83 ? 30.965 27.939 11.529 1.00 16.31 314 HIS A C 1
ATOM 620 O O . HIS A 1 83 ? 31.997 27.899 12.206 1.00 19.32 314 HIS A O 1
ATOM 627 N N . ILE A 1 84 ? 30.889 27.374 10.321 1.00 16.21 315 ILE A N 1
ATOM 628 C CA . ILE A 1 84 ? 32.067 26.763 9.715 1.00 16.86 315 ILE A CA 1
ATOM 629 C C . ILE A 1 84 ? 33.165 27.810 9.584 1.00 16.93 315 ILE A C 1
ATOM 630 O O . ILE A 1 84 ? 32.933 28.913 9.071 1.00 21.50 315 ILE A O 1
ATOM 635 N N . THR A 1 85 ? 34.365 27.478 10.065 1.00 19.27 316 THR A N 1
ATOM 636 C CA . THR A 1 85 ? 35.473 28.428 10.035 1.00 22.99 316 THR A CA 1
ATOM 637 C C . THR A 1 85 ? 36.508 28.132 8.960 1.00 23.65 316 THR A 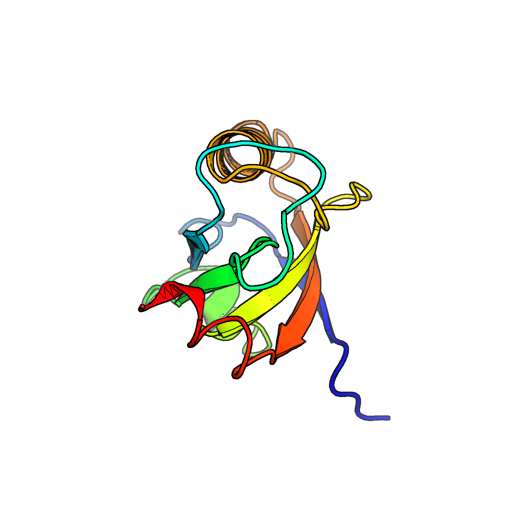C 1
ATOM 638 O O . THR A 1 85 ? 37.209 29.054 8.528 1.00 29.71 316 THR A O 1
ATOM 642 N N . ASP A 1 86 ? 36.629 26.881 8.517 1.00 19.96 317 ASP A N 1
ATOM 643 C CA . ASP A 1 86 ? 37.655 26.510 7.551 1.00 17.64 317 ASP A CA 1
ATOM 644 C C . ASP A 1 86 ? 37.141 26.418 6.118 1.00 21.60 317 ASP A C 1
ATOM 645 O O . ASP A 1 86 ? 37.900 26.021 5.226 1.00 22.04 317 ASP A O 1
ATOM 650 N N . GLY A 1 87 ? 35.879 26.769 5.874 1.00 18.19 318 GLY A N 1
ATOM 651 C CA . GLY A 1 87 ? 35.342 26.749 4.526 1.00 17.74 318 GLY A CA 1
ATOM 652 C C . GLY A 1 87 ? 35.055 25.382 3.945 1.00 13.61 318 GLY A C 1
ATOM 653 O O . GLY A 1 87 ? 34.822 25.285 2.737 1.00 14.66 318 GLY A O 1
ATOM 654 N N . VAL A 1 88 ? 35.062 24.319 4.745 1.00 13.04 319 VAL A N 1
ATOM 655 C CA . VAL A 1 88 ? 34.868 22.962 4.249 1.00 13.56 319 VAL A CA 1
ATOM 656 C C . VAL A 1 88 ? 33.565 22.409 4.807 1.00 14.02 319 VAL A C 1
ATOM 657 O O . VAL A 1 88 ? 33.284 22.544 6.006 1.00 15.75 319 VAL A O 1
ATOM 661 N N . MET A 1 89 ? 32.765 21.797 3.940 1.00 10.99 320 MET A N 1
ATOM 662 C CA . MET A 1 89 ? 31.511 21.176 4.338 1.00 11.45 320 MET A CA 1
ATOM 663 C C . MET A 1 89 ? 31.421 19.803 3.690 1.00 11.03 320 MET A C 1
ATOM 664 O O . MET A 1 89 ? 31.462 19.696 2.460 1.00 13.18 320 MET A O 1
ATOM 669 N N . THR A 1 90 ? 31.290 18.757 4.497 1.00 11.07 321 THR A N 1
ATOM 670 C CA . THR A 1 90 ? 31.053 17.416 3.985 1.00 11.69 321 THR A CA 1
ATOM 671 C C . THR A 1 90 ? 29.600 17.067 4.268 1.00 12.33 321 THR A C 1
ATOM 672 O O . THR A 1 90 ? 29.098 17.337 5.363 1.00 14.08 321 THR A O 1
ATOM 676 N N . LEU A 1 91 ? 28.925 16.502 3.270 1.00 10.84 322 LEU A N 1
ATOM 677 C CA . LEU A 1 91 ? 27.501 16.205 3.331 1.00 11.04 322 LEU A CA 1
ATOM 678 C C . LEU A 1 91 ? 27.265 14.756 2.945 1.00 10.94 322 LEU A C 1
ATOM 679 O O . LEU A 1 91 ? 27.905 14.243 2.023 1.00 12.43 322 LEU A O 1
ATOM 684 N N . ASN A 1 92 ? 26.333 14.105 3.634 1.00 9.37 323 ASN A N 1
ATOM 685 C CA . ASN A 1 92 ? 25.715 12.873 3.168 1.00 9.54 323 ASN A CA 1
ATOM 686 C C . ASN A 1 92 ? 24.302 13.235 2.751 1.00 8.65 323 ASN A C 1
ATOM 687 O O . ASN A 1 92 ? 23.515 13.708 3.583 1.00 9.48 323 ASN A O 1
ATOM 692 N N . LEU A 1 93 ? 23.996 13.040 1.473 1.00 8.21 324 LEU A N 1
ATOM 693 C CA . LEU A 1 93 ? 22.759 13.495 0.858 1.00 7.71 324 LEU A CA 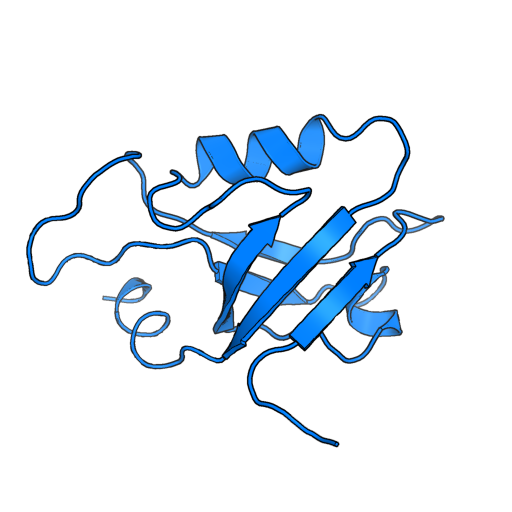1
ATOM 694 C C . LEU A 1 93 ? 22.049 12.329 0.193 1.00 7.00 324 LEU A C 1
ATOM 695 O O . LEU A 1 93 ? 22.684 11.415 -0.344 1.00 9.23 324 LEU A O 1
ATOM 700 N N . THR A 1 94 ? 20.725 12.382 0.175 1.00 6.95 325 THR A N 1
ATOM 701 C CA . THR A 1 94 ? 19.961 11.481 -0.678 1.00 7.42 325 THR A CA 1
ATOM 702 C C . THR A 1 94 ? 18.641 12.148 -1.034 1.00 7.78 325 THR A C 1
ATOM 703 O O . THR A 1 94 ? 18.061 12.858 -0.209 1.00 8.15 325 THR A O 1
ATOM 707 N N . ALA A 1 95 ? 18.197 11.973 -2.273 1.00 7.70 326 ALA A N 1
ATOM 708 C CA . ALA A 1 95 ? 16.931 12.569 -2.671 1.00 8.41 326 ALA A CA 1
ATOM 709 C C . ALA A 1 95 ? 15.810 11.940 -1.862 1.00 9.92 326 ALA A C 1
ATOM 710 O O . ALA A 1 95 ? 15.745 10.717 -1.717 1.00 13.84 326 ALA A O 1
ATOM 712 N N . ASN A 1 96 ? 14.938 12.763 -1.304 1.00 8.08 327 ASN A N 1
ATOM 713 C CA . ASN A 1 96 ? 13.838 12.264 -0.481 1.00 9.20 327 ASN A CA 1
ATOM 714 C C . ASN A 1 96 ? 12.600 13.066 -0.826 1.00 9.31 327 ASN A C 1
ATOM 715 O O . ASN A 1 96 ? 12.176 13.955 -0.079 1.00 9.54 327 ASN A O 1
ATOM 720 N N . PRO A 1 97 ? 12.000 12.789 -1.988 1.00 10.34 328 PRO A N 1
ATOM 721 C CA . PRO A 1 97 ? 10.878 13.623 -2.436 1.00 10.69 328 PRO A CA 1
ATOM 722 C C . PRO A 1 97 ? 9.645 13.497 -1.573 1.00 9.60 328 PRO A C 1
ATOM 723 O O . PRO A 1 97 ? 8.908 14.479 -1.431 1.00 11.73 328 PRO A O 1
ATOM 727 N N . GLY A 1 98 ? 9.404 12.328 -0.980 1.00 10.54 329 GLY A N 1
ATOM 728 C CA . GLY A 1 98 ? 8.224 12.179 -0.145 1.00 12.90 329 GLY A CA 1
ATOM 729 C C . GLY A 1 98 ? 8.261 13.096 1.060 1.00 10.89 329 GLY A C 1
ATOM 730 O O . GLY A 1 98 ? 7.319 13.853 1.317 1.00 11.57 329 GLY A O 1
ATOM 731 N N . MET A 1 99 ? 9.370 13.068 1.802 1.00 9.52 330 MET A N 1
ATOM 732 C CA . MET A 1 99 ? 9.467 13.922 2.980 1.00 9.18 330 MET A CA 1
ATOM 733 C C . MET A 1 99 ? 9.551 15.389 2.586 1.00 9.26 330 MET A C 1
ATOM 734 O O . MET A 1 99 ? 8.981 16.252 3.263 1.00 10.01 330 MET A O 1
ATOM 739 N N . TYR A 1 100 ? 10.256 15.688 1.494 1.00 9.44 331 TYR A N 1
ATOM 740 C CA . TYR A 1 100 ? 10.302 17.066 1.016 1.00 9.55 331 TYR A CA 1
ATOM 741 C C . TYR A 1 100 ? 8.897 17.574 0.712 1.00 11.49 331 TYR A C 1
ATOM 742 O O . TYR A 1 100 ? 8.555 18.712 1.054 1.00 11.86 331 TYR A O 1
ATOM 751 N N A ASP A 1 101 ? 8.064 16.734 0.090 0.65 12.48 332 ASP A N 1
ATOM 752 N N B ASP A 1 101 ? 8.067 16.731 0.087 0.35 12.55 332 ASP A N 1
ATOM 753 C CA A ASP A 1 101 ? 6.685 17.126 -0.186 0.65 14.45 332 ASP A CA 1
ATOM 754 C CA B ASP A 1 101 ? 6.682 17.105 -0.190 0.35 14.41 332 ASP A CA 1
ATOM 755 C C A ASP A 1 101 ? 5.874 17.287 1.092 0.65 14.64 332 ASP A C 1
ATOM 756 C C B ASP A 1 101 ? 5.890 17.301 1.096 0.35 14.59 332 ASP A C 1
ATOM 757 O O A ASP A 1 101 ? 4.978 18.137 1.152 0.65 15.24 332 ASP A O 1
ATOM 758 O O B ASP A 1 101 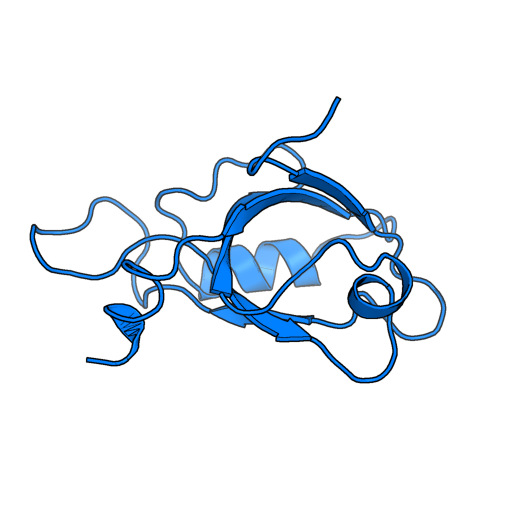? 5.024 18.180 1.171 0.35 15.36 332 ASP A O 1
ATOM 767 N N . LEU A 1 102 ? 6.161 16.483 2.116 1.00 12.61 333 LEU A N 1
ATOM 768 C CA . LEU A 1 102 ? 5.445 16.624 3.377 1.00 15.04 333 LEU A CA 1
ATOM 769 C C . LEU A 1 102 ? 5.711 17.983 4.009 1.00 13.74 333 LEU A C 1
ATOM 770 O O . LEU A 1 102 ? 4.820 18.558 4.646 1.00 16.22 333 LEU A O 1
ATOM 775 N N . TYR A 1 103 ? 6.915 18.528 3.814 1.00 14.19 334 TYR A N 1
ATOM 776 C CA . TYR A 1 103 ? 7.218 19.862 4.318 1.00 13.68 334 TYR A CA 1
ATOM 777 C C . TYR A 1 103 ? 6.383 20.944 3.640 1.00 20.31 334 TYR A C 1
ATOM 778 O O . TYR A 1 103 ? 6.247 22.039 4.194 1.00 21.27 334 TYR A O 1
ATOM 787 N N . LYS A 1 104 ? 5.820 20.668 2.461 1.00 19.20 335 LYS A N 1
ATOM 788 C CA . LYS A 1 104 ? 4.983 21.646 1.775 1.00 21.91 335 LYS A CA 1
ATOM 789 C C . LYS A 1 104 ? 3.553 21.682 2.300 1.00 25.44 335 LYS A C 1
ATOM 790 O O . LYS A 1 104 ? 2.824 22.631 1.992 1.00 32.23 335 LYS A O 1
ATOM 796 N N . GLN A 1 105 ? 3.145 20.696 3.094 1.00 24.91 336 GLN A N 1
ATOM 797 C CA . GLN A 1 105 ? 1.771 20.617 3.585 1.00 25.55 336 GLN A CA 1
ATOM 798 C C . GLN A 1 105 ? 1.512 21.608 4.715 1.00 27.97 336 GLN A C 1
ATOM 799 O O . GLN A 1 105 ? 2.338 21.772 5.612 1.00 29.83 336 GLN A O 1
#

B-factor: mean 14.75, std 7.94, range [5.07, 42.09]

Solvent-accessible surface area: 6587 Å² total; per-residue 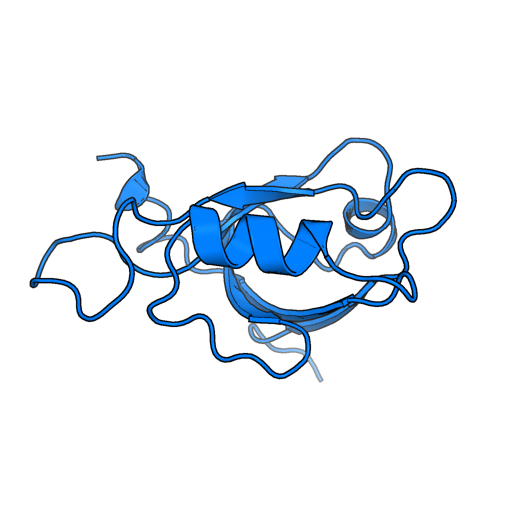(Å²): 256,184,76,121,88,29,98,14,62,4,138,112,62,220,65,18,20,7,26,44,23,45,17,20,107,158,52,19,115,47,139,179,58,98,34,32,0,0,0,0,29,152,43,72,114,118,1,13,0,82,138,45,41,85,4,92,87,8,0,22,0,65,28,0,54,76,92,110,0,45,85,2,10,90,184,81,0,28,73,47,34,174,119,33,138,109,16,48,0,48,0,45,0,29,61,40,100,52,49,23,74,57,43,135,154

Radius of gyration: 13.14 Å; Cα contacts (8 Å, |Δi|>4): 223; chains: 1; bounding box: 36×30×28 Å